Protein AF-A0A453NBB7-F1 (afdb_monomer)

Secondary structure (DSSP, 8-state):
--TT---S--TT--HHHHHHHHHHHHHHHHT---S-----HHHHHHHHSS-EETTEE--STHHHHHHHHTT-

Mean predicted aligned error: 13.24 Å

Radius of gyration: 27.79 Å; Cα contacts (8 Å, |Δi|>4): 10; chains: 1; bounding box: 37×37×80 Å

InterPro domains:
  IPR010402 CCT domain [PF06203] (18-60)
  IPR010402 CCT domain [PS51017] (18-60)
  IPR052453 CONSTANS-like zinc finger regulators [PTHR31874] (7-61)

Structure (mmCIF, N/CA/C/O backbone):
data_AF-A0A453NBB7-F1
#
_entry.id   AF-A0A453NBB7-F1
#
loop_
_atom_site.group_PDB
_atom_site.id
_atom_site.type_symbol
_atom_site.label_atom_id
_atom_site.label_alt_id
_atom_site.label_comp_id
_atom_site.label_asym_id
_atom_site.label_entity_id
_atom_site.label_seq_id
_atom_site.pdbx_PDB_ins_code
_atom_site.Cartn_x
_atom_site.Cartn_y
_atom_site.Cartn_z
_atom_site.occupancy
_atom_site.B_iso_or_equiv
_atom_site.auth_seq_id
_atom_site.auth_comp_id
_atom_site.auth_asym_id
_atom_site.auth_atom_id
_atom_site.pdbx_PDB_model_num
ATOM 1 N N . ALA A 1 1 ? -1.088 23.006 -50.801 1.00 48.84 1 ALA A N 1
ATOM 2 C CA . ALA A 1 1 ? -0.604 23.004 -49.406 1.00 48.84 1 ALA A CA 1
ATOM 3 C C . ALA A 1 1 ? -0.779 21.596 -48.852 1.00 48.84 1 ALA A C 1
ATOM 5 O O . ALA A 1 1 ? -1.880 21.066 -48.945 1.00 48.84 1 ALA A O 1
ATOM 6 N N 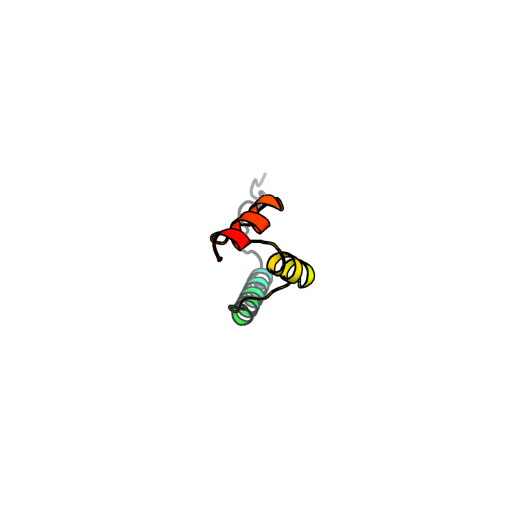. LYS A 1 2 ? 0.305 20.945 -48.414 1.00 46.25 2 LYS A N 1
ATOM 7 C CA . LYS A 1 2 ? 0.267 19.563 -47.922 1.00 46.25 2 LYS A CA 1
ATOM 8 C C . LYS A 1 2 ? -0.371 19.548 -46.529 1.00 46.25 2 LYS A C 1
ATOM 10 O O . LYS A 1 2 ? 0.279 19.891 -45.557 1.00 46.25 2 LYS A O 1
ATOM 15 N N . LEU A 1 3 ? -1.639 19.154 -46.443 1.00 50.19 3 LEU A N 1
ATOM 16 C CA . LEU A 1 3 ? -2.327 18.819 -45.188 1.00 50.19 3 LEU A CA 1
ATOM 17 C C . LEU A 1 3 ? -1.900 17.420 -44.700 1.00 50.19 3 LEU A C 1
ATOM 19 O O . LEU A 1 3 ? -2.740 16.557 -44.474 1.00 50.19 3 LEU A O 1
ATOM 23 N N . ALA A 1 4 ? -0.594 17.165 -44.621 1.00 52.38 4 ALA A N 1
ATOM 24 C CA . ALA A 1 4 ? -0.045 15.907 -44.102 1.00 52.38 4 ALA A CA 1
ATOM 25 C C . ALA A 1 4 ? 0.626 16.086 -42.728 1.00 52.38 4 ALA A C 1
ATOM 27 O O . ALA A 1 4 ? 0.997 15.100 -42.105 1.00 52.38 4 ALA A O 1
ATOM 28 N N . ASP A 1 5 ? 0.707 17.325 -42.234 1.00 49.09 5 ASP A N 1
ATOM 29 C CA . ASP A 1 5 ? 1.383 17.688 -40.982 1.00 49.09 5 ASP A CA 1
ATOM 30 C C . ASP A 1 5 ? 0.436 17.668 -39.765 1.00 49.09 5 ASP A C 1
ATOM 32 O O . ASP A 1 5 ? 0.662 18.351 -38.768 1.00 49.09 5 ASP A O 1
ATOM 36 N N . ILE A 1 6 ? -0.664 16.911 -39.839 1.00 54.88 6 ILE A N 1
ATOM 37 C CA . ILE A 1 6 ? -1.480 16.614 -38.659 1.00 54.88 6 ILE A CA 1
ATOM 38 C C . ILE A 1 6 ? -0.951 15.301 -38.084 1.00 54.88 6 ILE A C 1
ATOM 40 O O . ILE A 1 6 ? -1.217 14.230 -38.629 1.00 54.88 6 ILE A O 1
ATOM 44 N N . ASP A 1 7 ? -0.218 15.414 -36.975 1.00 52.34 7 ASP A N 1
ATOM 45 C CA . ASP A 1 7 ? 0.298 14.344 -36.111 1.00 52.34 7 ASP A CA 1
ATOM 46 C C . ASP A 1 7 ? -0.820 13.437 -35.546 1.00 52.34 7 ASP A C 1
ATOM 48 O O . ASP A 1 7 ? -1.067 13.394 -34.340 1.00 52.34 7 ASP A O 1
ATOM 52 N N . LEU A 1 8 ? -1.540 12.704 -36.399 1.00 55.59 8 LEU A N 1
ATOM 53 C CA . LEU A 1 8 ? -2.592 11.780 -35.960 1.00 55.59 8 LEU A CA 1
ATOM 54 C C . LEU A 1 8 ? -2.155 10.314 -35.965 1.00 55.59 8 LEU A C 1
ATOM 56 O O . LEU A 1 8 ? -2.787 9.490 -35.308 1.00 55.59 8 LEU A O 1
ATOM 60 N N . PHE A 1 9 ? -1.045 9.984 -36.625 1.00 50.22 9 PHE A N 1
ATOM 61 C CA . PHE A 1 9 ? -0.478 8.639 -36.613 1.00 50.22 9 PHE A CA 1
ATOM 62 C C . PHE A 1 9 ? 1.047 8.733 -36.654 1.00 50.22 9 PHE A C 1
ATOM 64 O O . PHE A 1 9 ? 1.590 9.190 -37.658 1.00 50.22 9 PHE A O 1
ATOM 71 N N . PRO A 1 10 ? 1.769 8.299 -35.603 1.00 52.72 10 PRO A N 1
ATOM 72 C CA . PRO A 1 10 ? 3.215 8.198 -35.659 1.00 52.72 10 PRO A CA 1
ATOM 73 C C . PRO A 1 10 ? 3.553 6.946 -36.474 1.00 52.72 10 PRO A C 1
ATOM 75 O O . PRO A 1 10 ? 3.948 5.916 -35.922 1.00 52.72 10 PRO A O 1
ATOM 78 N N . GLU A 1 11 ? 3.358 7.004 -37.790 1.00 55.56 11 GLU A N 1
ATOM 79 C CA . GLU A 1 11 ? 4.031 6.075 -38.683 1.00 55.56 11 GLU A CA 1
ATOM 80 C C . GLU A 1 11 ? 5.532 6.321 -38.512 1.00 55.56 11 GLU A C 1
ATOM 82 O O . GLU A 1 11 ? 6.053 7.392 -38.804 1.00 55.56 11 GLU A O 1
ATOM 87 N N . ASN A 1 12 ? 6.207 5.328 -37.937 1.00 53.59 12 ASN A N 1
ATOM 88 C CA . ASN A 1 12 ? 7.615 5.339 -37.534 1.00 53.59 12 ASN A CA 1
ATOM 89 C C . ASN A 1 12 ? 7.947 6.105 -36.240 1.00 53.59 12 ASN A C 1
ATOM 91 O O . ASN A 1 12 ? 8.968 6.781 -36.123 1.00 53.59 12 ASN A O 1
ATOM 95 N N . GLY A 1 13 ? 7.148 5.892 -35.191 1.00 48.94 13 GLY A N 1
ATOM 96 C CA . GLY A 1 13 ? 7.555 6.180 -33.813 1.00 48.94 13 GLY A CA 1
ATOM 97 C C . GLY A 1 13 ? 8.750 5.329 -33.348 1.00 48.94 13 GLY A C 1
ATOM 98 O O . GLY A 1 13 ? 8.563 4.286 -32.727 1.00 48.94 13 GLY A O 1
ATOM 99 N N . SER A 1 14 ? 9.973 5.797 -33.618 1.00 57.62 14 SER A N 1
ATOM 100 C CA . SER A 1 14 ? 11.198 5.592 -32.822 1.00 57.62 14 SER A CA 1
ATOM 101 C C . SER A 1 14 ? 11.346 4.212 -32.143 1.00 57.62 14 SER A C 1
ATOM 103 O O . SER A 1 14 ? 10.941 4.037 -30.985 1.00 57.62 14 SER A O 1
ATOM 105 N N . GLY A 1 15 ? 11.985 3.245 -32.814 1.00 57.09 15 GLY A N 1
ATOM 106 C CA . GLY A 1 15 ? 12.289 1.920 -32.242 1.00 57.09 15 GLY A CA 1
ATOM 107 C C . GLY A 1 15 ? 12.866 1.997 -30.821 1.00 57.09 15 GLY A C 1
ATOM 108 O O . GLY A 1 15 ? 12.364 1.331 -29.917 1.00 57.09 15 GLY A O 1
ATOM 109 N N . GLY A 1 16 ? 13.762 2.958 -30.564 1.00 67.00 16 GLY A N 1
ATOM 110 C CA . GLY A 1 16 ? 14.367 3.172 -29.245 1.00 67.00 16 GLY A CA 1
ATOM 111 C C . GLY A 1 16 ?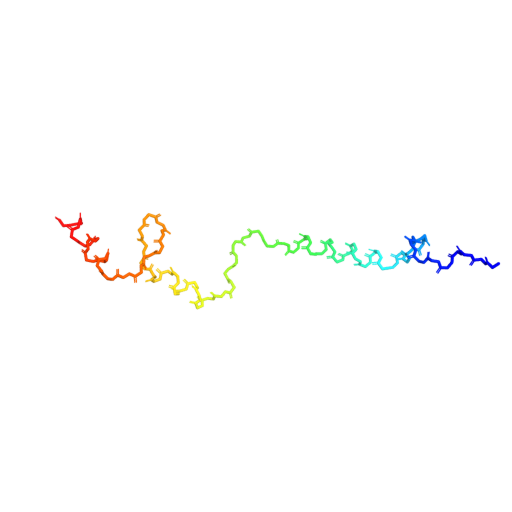 13.394 3.536 -28.109 1.00 67.00 16 GLY A C 1
ATOM 112 O O . GLY A 1 16 ? 13.559 3.051 -26.989 1.00 67.00 16 GLY A O 1
ATOM 113 N N . ILE A 1 17 ? 12.335 4.329 -28.352 1.00 78.44 17 ILE A N 1
ATOM 114 C CA . ILE A 1 17 ? 11.367 4.686 -27.288 1.00 78.44 17 ILE A CA 1
ATOM 115 C C . ILE A 1 17 ? 10.485 3.482 -26.945 1.00 78.44 17 ILE A C 1
ATOM 117 O O . ILE A 1 17 ? 10.187 3.232 -25.771 1.00 78.44 17 ILE A O 1
ATOM 121 N N . ARG A 1 18 ? 10.061 2.715 -27.957 1.00 84.38 18 ARG A N 1
ATOM 122 C CA . ARG A 1 18 ? 9.264 1.500 -27.748 1.00 84.38 18 ARG A CA 1
ATOM 123 C C . ARG A 1 18 ? 10.089 0.424 -27.051 1.00 84.38 18 ARG A C 1
ATOM 125 O O . ARG A 1 18 ? 9.612 -0.153 -26.074 1.00 84.38 18 ARG A O 1
ATOM 132 N N . GLU A 1 19 ? 11.312 0.187 -27.508 1.00 86.56 19 GLU A N 1
ATOM 133 C CA . GLU A 1 19 ? 12.240 -0.781 -26.923 1.00 86.56 19 GLU A CA 1
ATOM 134 C C . GLU A 1 19 ? 12.530 -0.461 -25.453 1.00 86.56 19 GLU A C 1
ATOM 136 O O . GLU A 1 19 ? 12.357 -1.333 -24.597 1.00 86.56 19 GLU A O 1
ATOM 141 N N . ALA A 1 20 ? 12.822 0.802 -25.121 1.00 89.50 20 ALA A N 1
ATOM 142 C CA . ALA A 1 20 ? 13.023 1.235 -23.738 1.00 89.50 20 ALA A CA 1
ATOM 143 C C . ALA A 1 20 ? 11.782 0.991 -22.857 1.00 89.50 20 ALA A C 1
ATOM 145 O O . ALA A 1 20 ? 11.884 0.489 -21.731 1.00 89.50 20 ALA A O 1
ATOM 146 N N . ARG A 1 21 ? 10.576 1.285 -23.368 1.00 89.06 21 ARG A N 1
ATOM 147 C CA . ARG A 1 21 ? 9.314 1.017 -22.651 1.00 89.06 21 ARG A CA 1
ATOM 148 C C . ARG A 1 21 ? 9.084 -0.481 -22.435 1.00 89.06 21 ARG A C 1
ATOM 150 O O . ARG A 1 21 ? 8.666 -0.877 -21.343 1.00 89.06 21 ARG A O 1
ATOM 157 N N . VAL A 1 22 ? 9.366 -1.311 -23.440 1.00 92.25 22 VAL A N 1
ATOM 158 C CA . VAL A 1 22 ? 9.225 -2.774 -23.362 1.00 92.25 22 VAL A CA 1
ATOM 159 C C . VAL A 1 22 ? 10.220 -3.372 -22.366 1.00 92.25 22 VAL A C 1
ATOM 161 O O . VAL A 1 22 ? 9.830 -4.218 -21.559 1.00 92.25 22 VAL A O 1
ATOM 164 N N . MET A 1 23 ? 11.470 -2.908 -22.356 1.00 93.81 23 MET A N 1
ATOM 165 C CA . MET A 1 23 ? 12.478 -3.350 -21.387 1.00 93.81 23 MET A CA 1
ATOM 166 C C . MET A 1 23 ? 12.070 -3.004 -19.952 1.00 93.81 23 MET A C 1
ATOM 168 O O . MET A 1 23 ? 11.989 -3.900 -19.105 1.00 93.81 23 MET A O 1
ATOM 172 N N . ARG A 1 24 ? 11.642 -1.758 -19.703 1.00 95.69 24 ARG A N 1
ATOM 173 C CA . ARG A 1 24 ? 11.097 -1.342 -18.399 1.00 95.69 24 ARG A CA 1
ATOM 174 C C . ARG A 1 24 ? 9.891 -2.188 -17.977 1.00 95.69 24 ARG A C 1
ATOM 176 O O . ARG A 1 24 ? 9.746 -2.522 -16.801 1.00 95.69 24 ARG A O 1
ATOM 183 N N . TYR A 1 25 ? 9.004 -2.547 -18.911 1.00 96.50 25 TYR A N 1
ATOM 184 C CA . TYR A 1 25 ? 7.875 -3.442 -18.633 1.00 96.50 25 TYR A CA 1
ATOM 185 C C . TYR A 1 25 ? 8.338 -4.839 -18.193 1.00 96.50 25 TYR A C 1
ATOM 187 O O . TYR A 1 25 ? 7.836 -5.345 -17.186 1.00 96.50 25 TYR A O 1
ATOM 195 N N . LYS A 1 26 ? 9.295 -5.452 -18.908 1.00 97.19 26 LYS A N 1
ATOM 196 C CA . LYS A 1 26 ? 9.831 -6.787 -18.584 1.00 97.19 26 LYS A CA 1
ATOM 197 C C . LYS A 1 26 ? 10.490 -6.806 -17.204 1.00 97.19 26 LYS A C 1
ATOM 199 O O . LYS A 1 26 ? 10.220 -7.707 -16.412 1.00 97.19 26 LYS A O 1
ATOM 204 N N . GLU A 1 27 ? 11.290 -5.795 -16.879 1.00 96.50 27 GLU A N 1
ATOM 205 C CA . GLU A 1 27 ? 11.906 -5.639 -15.555 1.00 96.50 27 GLU A CA 1
ATOM 206 C C . GLU A 1 27 ? 10.863 -5.461 -14.451 1.00 96.50 27 GLU A C 1
ATOM 208 O O . GLU A 1 27 ? 10.862 -6.210 -13.473 1.00 96.50 27 GLU A O 1
ATOM 213 N N . LYS A 1 28 ? 9.898 -4.548 -14.639 1.00 97.88 28 LYS A N 1
ATOM 214 C CA . LYS A 1 28 ? 8.790 -4.372 -13.690 1.00 97.88 28 LYS A CA 1
ATOM 215 C C . LYS A 1 28 ? 7.981 -5.651 -13.504 1.00 97.88 28 LYS A C 1
ATOM 217 O O . LYS A 1 28 ? 7.494 -5.873 -12.403 1.00 97.88 28 LYS A O 1
ATOM 222 N N . ARG A 1 29 ? 7.793 -6.461 -14.555 1.00 96.81 29 ARG A N 1
ATOM 223 C CA . ARG A 1 29 ? 7.074 -7.743 -14.488 1.00 96.81 29 ARG A CA 1
ATOM 224 C C . ARG A 1 29 ? 7.834 -8.774 -13.657 1.00 96.81 29 ARG A C 1
ATOM 226 O O . ARG A 1 29 ? 7.196 -9.430 -12.840 1.00 96.81 29 ARG A O 1
ATOM 233 N N . ARG A 1 30 ? 9.155 -8.890 -13.840 1.00 95.94 30 ARG A N 1
ATOM 234 C CA . ARG A 1 30 ? 10.008 -9.780 -13.031 1.00 95.94 30 ARG A CA 1
ATOM 235 C C . ARG A 1 30 ? 10.006 -9.384 -11.553 1.00 95.94 30 ARG A C 1
ATOM 237 O O . ARG A 1 30 ? 9.917 -10.253 -10.700 1.00 95.94 30 ARG A O 1
ATOM 244 N N . ASN A 1 31 ? 9.992 -8.083 -11.261 1.00 95.38 31 ASN A N 1
ATOM 245 C CA . ASN A 1 31 ? 10.058 -7.553 -9.894 1.00 95.38 31 ASN A CA 1
ATOM 246 C C . ASN A 1 31 ? 8.680 -7.337 -9.235 1.00 95.38 31 ASN A C 1
ATOM 248 O O . ASN A 1 31 ? 8.565 -6.573 -8.273 1.00 95.38 31 ASN A O 1
ATOM 252 N N . ARG A 1 32 ? 7.603 -7.949 -9.748 1.00 96.00 32 ARG A N 1
ATOM 253 C CA . ARG A 1 32 ? 6.282 -7.844 -9.109 1.00 96.00 32 ARG A CA 1
ATOM 254 C C . ARG A 1 32 ? 6.291 -8.599 -7.787 1.00 96.00 32 ARG A C 1
ATOM 256 O O . ARG A 1 32 ? 6.581 -9.789 -7.747 1.00 96.00 32 ARG A O 1
ATOM 263 N N . LEU A 1 33 ? 5.906 -7.912 -6.718 1.00 95.88 33 LEU A N 1
ATOM 264 C CA . LEU A 1 33 ? 5.703 -8.533 -5.418 1.00 95.88 33 LEU A CA 1
ATOM 265 C C . LEU A 1 33 ? 4.254 -9.020 -5.312 1.00 95.88 33 LEU A C 1
ATOM 267 O O . LEU A 1 33 ? 3.330 -8.208 -5.331 1.00 95.88 33 LEU A O 1
ATOM 271 N N . PHE A 1 34 ? 4.065 -10.335 -5.212 1.00 94.44 34 PHE A N 1
ATOM 272 C CA . PHE A 1 34 ? 2.743 -10.952 -5.034 1.00 94.44 34 PHE A CA 1
ATOM 273 C C . PHE A 1 34 ? 2.357 -11.127 -3.564 1.00 94.44 34 PHE A C 1
ATOM 275 O O . PHE A 1 34 ? 1.178 -11.271 -3.242 1.00 94.44 34 PHE A O 1
ATOM 282 N N . SER A 1 35 ? 3.335 -11.096 -2.659 1.00 95.69 35 SER A N 1
ATOM 283 C CA . SER A 1 35 ? 3.068 -11.117 -1.227 1.00 95.69 35 SER A CA 1
ATOM 284 C C . SER A 1 35 ? 2.493 -9.779 -0.756 1.00 95.69 35 SER A C 1
ATOM 286 O O . SER A 1 35 ? 2.761 -8.708 -1.311 1.00 95.69 35 SER A O 1
ATOM 288 N N . LYS A 1 36 ? 1.671 -9.835 0.296 1.00 95.00 36 LYS A N 1
ATOM 289 C CA . LYS A 1 36 ? 1.093 -8.637 0.912 1.00 95.00 36 LYS A CA 1
ATOM 290 C C . LYS A 1 36 ? 2.213 -7.786 1.517 1.00 95.00 36 LYS A C 1
ATOM 292 O O . LYS A 1 36 ? 2.897 -8.228 2.434 1.00 95.00 36 LYS A O 1
ATOM 297 N N . LYS A 1 37 ? 2.361 -6.544 1.044 1.00 95.31 37 LYS A N 1
ATOM 298 C CA . LYS A 1 37 ? 3.295 -5.554 1.603 1.00 95.31 37 LYS A CA 1
ATOM 299 C C . LYS A 1 37 ? 2.543 -4.465 2.356 1.00 95.31 37 LYS A C 1
ATOM 301 O O . LYS A 1 37 ? 1.794 -3.690 1.762 1.00 95.31 37 LYS A O 1
ATOM 306 N N . ILE A 1 38 ? 2.789 -4.368 3.658 1.00 95.19 38 ILE A N 1
ATOM 307 C CA . ILE A 1 38 ? 2.290 -3.271 4.489 1.00 95.19 38 ILE A CA 1
ATOM 308 C C . ILE A 1 38 ? 3.240 -2.082 4.323 1.00 95.19 38 ILE A C 1
ATOM 310 O O . ILE A 1 38 ? 4.411 -2.167 4.670 1.00 95.19 38 ILE A O 1
ATOM 314 N N . ARG A 1 39 ? 2.758 -0.980 3.732 1.00 96.88 39 ARG A N 1
ATOM 315 C CA . ARG A 1 39 ? 3.580 0.227 3.499 1.00 96.88 39 ARG A CA 1
ATOM 316 C C . ARG A 1 39 ? 3.558 1.210 4.666 1.00 96.88 39 ARG A C 1
ATOM 318 O O . ARG A 1 39 ? 4.553 1.869 4.924 1.00 96.88 39 ARG A O 1
ATOM 325 N N . TYR A 1 40 ? 2.422 1.317 5.350 1.00 97.94 40 TYR A N 1
ATOM 326 C CA . TYR A 1 40 ? 2.205 2.303 6.407 1.00 97.94 40 TYR A CA 1
ATOM 327 C C . TYR A 1 40 ? 2.015 1.592 7.740 1.00 97.94 40 TYR A C 1
ATOM 329 O O . TYR A 1 40 ? 0.894 1.219 8.093 1.00 97.94 40 TYR A O 1
ATOM 337 N N . GLN A 1 41 ? 3.113 1.415 8.473 1.00 97.62 41 GLN A N 1
ATOM 338 C CA . GLN A 1 41 ? 3.110 0.634 9.708 1.00 97.62 41 GLN A CA 1
ATOM 339 C C . GLN A 1 41 ? 2.203 1.250 10.778 1.00 97.62 41 GLN A C 1
ATOM 341 O O . GLN A 1 41 ? 1.377 0.550 11.355 1.00 97.62 41 GLN A O 1
ATOM 346 N N . VAL A 1 42 ? 2.261 2.574 10.954 1.00 98.06 42 VAL A N 1
ATOM 347 C CA . VAL A 1 42 ? 1.419 3.295 11.925 1.00 98.06 42 VAL A CA 1
ATOM 348 C C . VAL A 1 42 ? -0.074 3.062 11.659 1.00 98.06 42 VAL A C 1
ATOM 350 O O . VAL A 1 42 ? -0.838 2.773 12.573 1.00 98.06 42 VAL A O 1
ATOM 353 N N . ARG A 1 43 ? -0.509 3.096 10.390 1.00 97.94 43 ARG A N 1
ATOM 354 C CA . ARG A 1 43 ? -1.919 2.843 10.035 1.00 97.94 43 ARG A CA 1
ATOM 355 C C . ARG A 1 43 ? -2.340 1.397 10.294 1.00 97.94 43 ARG A C 1
ATOM 357 O O . ARG A 1 43 ? -3.503 1.169 10.610 1.00 97.94 43 ARG A O 1
ATOM 364 N N . LYS A 1 44 ? -1.422 0.436 10.140 1.00 97.62 44 LYS A N 1
ATOM 365 C CA . LYS A 1 44 ? -1.679 -0.981 10.418 1.00 97.62 44 LYS A CA 1
ATOM 366 C C . LYS A 1 44 ? -1.899 -1.204 11.913 1.00 97.62 44 LYS A C 1
ATOM 368 O O . LYS A 1 44 ? -2.946 -1.728 12.267 1.00 97.62 44 LYS A O 1
ATOM 373 N N . VAL A 1 45 ? -1.001 -0.693 12.756 1.00 97.44 45 VAL A N 1
ATOM 374 C CA . VAL A 1 45 ? -1.137 -0.753 14.223 1.00 97.44 45 VAL A CA 1
ATOM 375 C C . VAL A 1 45 ? -2.460 -0.126 14.668 1.00 97.44 45 VAL A C 1
ATOM 377 O O . VAL A 1 45 ? -3.255 -0.770 15.345 1.00 97.44 45 VAL A O 1
ATOM 380 N N . ASN A 1 46 ? -2.774 1.076 14.176 1.00 95.56 46 ASN A N 1
ATOM 381 C CA . ASN A 1 46 ? -4.028 1.747 14.525 1.00 95.56 46 ASN A CA 1
ATOM 382 C C . ASN A 1 46 ? -5.276 0.959 14.085 1.00 95.56 46 ASN A C 1
ATOM 384 O O . ASN A 1 46 ? -6.308 1.038 14.740 1.00 95.56 46 ASN A O 1
ATOM 388 N N . ALA A 1 47 ? -5.216 0.224 12.970 1.00 96.00 47 ALA A N 1
ATOM 389 C CA . ALA A 1 47 ? -6.325 -0.598 12.482 1.00 96.00 47 ALA A CA 1
ATOM 390 C C . ALA A 1 47 ? -6.471 -1.9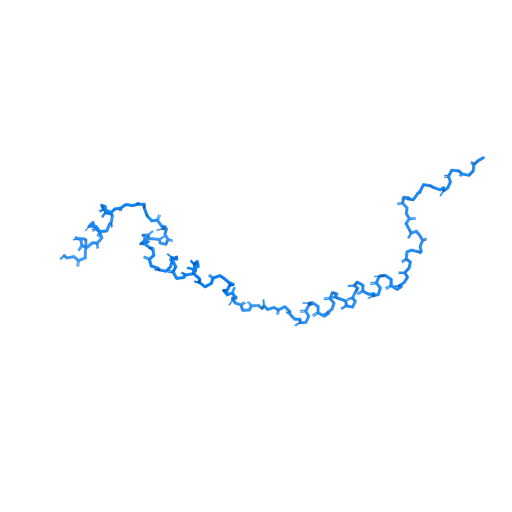36 13.226 1.00 96.00 47 ALA A C 1
ATOM 392 O O . ALA A 1 47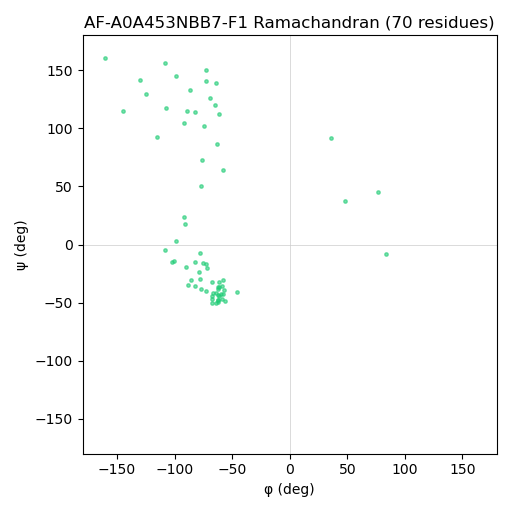 ? -7.564 -2.511 13.199 1.00 96.00 47 ALA A O 1
ATOM 393 N N . ASP A 1 48 ? -5.390 -2.420 13.839 1.00 93.62 48 ASP A N 1
ATOM 394 C CA . ASP A 1 48 ? -5.352 -3.661 14.614 1.00 93.62 48 ASP A CA 1
ATOM 395 C C . ASP A 1 48 ? -5.869 -3.436 16.040 1.00 93.62 48 ASP A C 1
ATOM 397 O O . ASP A 1 48 ? -6.610 -4.266 16.552 1.00 93.62 48 ASP A O 1
ATOM 401 N N . CYS A 1 49 ? -5.593 -2.273 16.638 1.00 90.69 49 CYS A N 1
ATOM 402 C CA . CYS A 1 49 ? -6.115 -1.898 17.959 1.00 90.69 49 CYS A CA 1
ATOM 403 C C . CYS A 1 49 ? -7.580 -1.415 17.951 1.00 90.69 49 CYS A C 1
ATOM 405 O O . CYS A 1 49 ? -8.151 -1.148 19.006 1.00 90.69 49 CYS A O 1
ATOM 407 N N . ARG A 1 50 ? -8.198 -1.229 16.778 1.00 91.25 50 ARG A N 1
ATOM 408 C CA . ARG A 1 50 ? -9.536 -0.631 16.658 1.00 91.25 50 ARG A CA 1
ATOM 409 C C . ARG A 1 50 ? -10.631 -1.704 16.801 1.00 91.25 50 ARG A C 1
ATOM 411 O O . ARG A 1 50 ? -10.544 -2.716 16.105 1.00 91.25 50 ARG A O 1
ATOM 418 N N . PRO A 1 51 ? -11.691 -1.485 17.606 1.00 91.00 51 PRO A N 1
ATOM 419 C CA . PRO A 1 51 ? -12.708 -2.505 17.871 1.00 91.00 51 PRO A CA 1
ATOM 420 C C . PRO A 1 51 ? -13.481 -2.904 16.606 1.00 91.00 51 PRO A C 1
ATOM 422 O O . PRO A 1 51 ? -13.841 -2.052 15.778 1.00 91.00 51 PRO A O 1
ATOM 425 N N . ARG A 1 52 ? -13.741 -4.212 16.464 1.00 92.88 52 ARG A N 1
ATOM 426 C CA . ARG A 1 52 ? -14.467 -4.804 15.332 1.00 92.88 52 ARG A CA 1
ATOM 427 C C . ARG A 1 52 ? -15.589 -5.724 15.798 1.00 92.88 52 ARG A C 1
ATOM 429 O O . ARG A 1 52 ? -15.378 -6.530 16.689 1.00 92.88 52 ARG A O 1
ATOM 436 N N . MET A 1 53 ? -16.715 -5.696 15.092 1.00 89.50 53 MET A N 1
ATOM 437 C CA . MET A 1 53 ? -17.760 -6.723 15.174 1.00 89.50 53 MET A CA 1
ATOM 438 C C . MET A 1 53 ? -18.037 -7.267 13.781 1.00 89.50 53 MET A C 1
ATOM 440 O O . MET A 1 53 ? -18.208 -6.490 12.837 1.00 89.50 53 MET A O 1
ATOM 444 N N . LYS A 1 54 ? -18.035 -8.596 13.622 1.00 91.50 54 LYS A N 1
ATOM 445 C CA . LYS A 1 54 ? -18.219 -9.266 12.316 1.00 91.50 54 LYS A CA 1
ATOM 446 C C . LYS A 1 54 ? -17.321 -8.666 11.207 1.00 91.50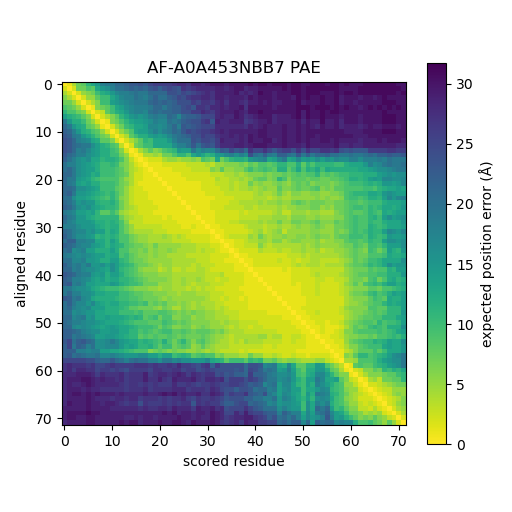 54 LYS A C 1
ATOM 448 O O . LYS A 1 54 ? -17.743 -8.474 10.070 1.00 91.50 54 LYS A O 1
ATOM 453 N N . 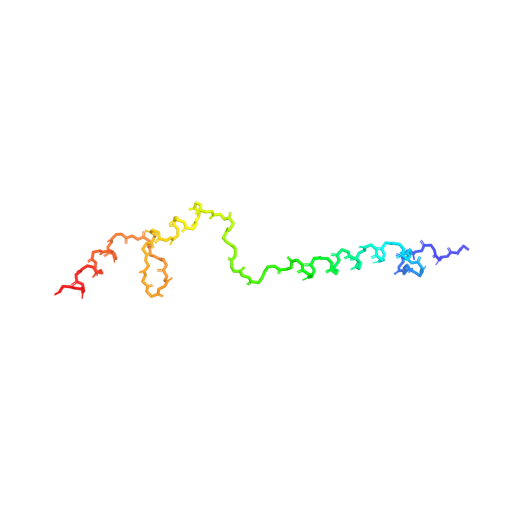GLY A 1 55 ? -16.083 -8.291 11.560 1.00 91.75 55 GLY A N 1
ATOM 454 C CA . GLY A 1 55 ? -15.075 -7.711 10.6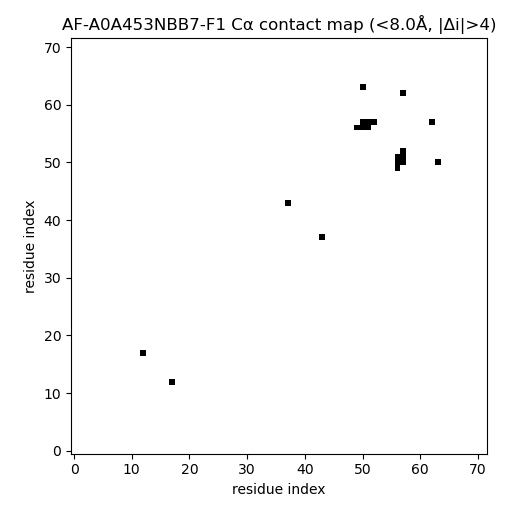57 1.00 91.75 55 GLY A CA 1
ATOM 455 C C . GLY A 1 55 ? -15.167 -6.195 10.399 1.00 91.75 55 GLY A C 1
ATOM 456 O O . GLY A 1 55 ? -14.235 -5.623 9.823 1.00 91.75 55 GLY A O 1
ATOM 457 N N . ARG A 1 56 ? -16.229 -5.516 10.852 1.00 94.31 56 ARG A N 1
ATOM 458 C CA . ARG A 1 56 ? -16.478 -4.078 10.621 1.00 94.31 56 ARG A CA 1
ATOM 459 C C . ARG A 1 56 ? -16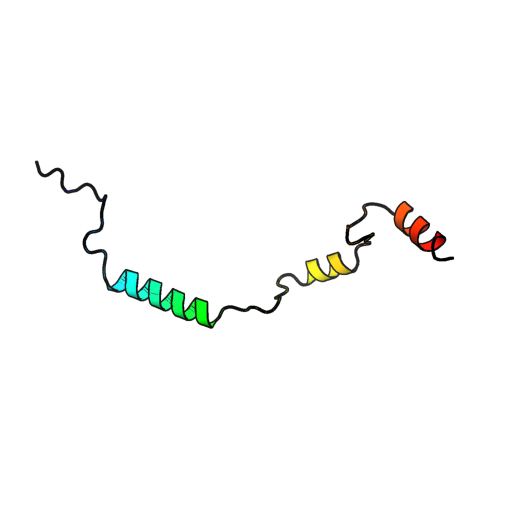.065 -3.237 11.826 1.00 94.31 56 ARG A C 1
ATOM 461 O O . ARG A 1 56 ? -16.236 -3.671 12.957 1.00 94.31 56 ARG A O 1
ATOM 468 N N . PHE A 1 57 ? -15.550 -2.031 11.587 1.00 93.88 57 PHE A N 1
ATOM 469 C CA . PHE A 1 57 ? -15.222 -1.091 12.664 1.00 93.88 57 PHE A CA 1
ATOM 470 C C . PHE A 1 57 ? -16.477 -0.482 13.291 1.00 93.88 57 PHE A C 1
ATOM 472 O O . PHE A 1 57 ? -17.392 -0.088 12.569 1.00 93.88 57 PHE A O 1
ATOM 479 N N . VAL A 1 58 ? -16.463 -0.326 14.614 1.00 89.56 58 VAL A N 1
ATOM 480 C CA . VAL A 1 58 ? -17.525 0.337 15.390 1.00 89.56 58 VAL A CA 1
ATOM 481 C C . VAL A 1 58 ? -17.071 1.702 15.925 1.00 89.56 58 VAL A C 1
ATOM 483 O O . VAL A 1 58 ? -15.873 1.982 16.001 1.00 89.56 58 VAL A O 1
ATOM 486 N N . ARG A 1 59 ? -18.028 2.599 16.213 1.00 78.75 59 ARG A N 1
ATOM 487 C CA . ARG A 1 59 ? -17.782 4.032 16.488 1.00 78.75 59 ARG A CA 1
ATOM 488 C C . ARG A 1 59 ? -17.785 4.418 17.978 1.00 78.75 59 ARG A C 1
ATOM 490 O O . ARG A 1 59 ? -17.341 5.522 18.275 1.00 78.75 59 ARG A O 1
ATOM 497 N N . SER A 1 60 ? -18.270 3.593 18.913 1.00 71.25 60 SER A N 1
ATOM 498 C CA . SER A 1 60 ? -18.469 4.064 20.299 1.00 71.25 60 SER A CA 1
ATOM 499 C C . SER A 1 60 ? -18.570 2.972 21.378 1.00 71.25 60 SER A C 1
ATOM 501 O O . SER A 1 60 ? -18.848 1.822 21.038 1.00 71.25 60 SER A O 1
ATOM 503 N N . PRO A 1 61 ? -18.344 3.337 22.662 1.00 58.25 61 PRO A N 1
ATOM 504 C CA . PRO A 1 61 ? -18.015 2.438 23.774 1.00 58.25 61 PRO A CA 1
ATOM 505 C C . PRO A 1 61 ? -19.179 1.578 24.276 1.00 58.25 61 PRO A C 1
ATOM 507 O O . PRO A 1 61 ? -18.930 0.556 24.905 1.00 58.25 61 PRO A O 1
ATOM 510 N N . SER A 1 62 ? -20.430 1.914 23.948 1.00 60.09 62 SER A N 1
ATOM 511 C CA . SER A 1 62 ? -21.586 1.066 24.274 1.00 60.09 62 SER A CA 1
ATOM 512 C C . SER A 1 62 ? -21.467 -0.345 23.683 1.00 60.09 62 SER A C 1
ATOM 514 O O . SER A 1 62 ? -21.903 -1.311 24.294 1.00 60.09 62 SER A O 1
ATOM 516 N N . LEU A 1 63 ? -20.801 -0.476 22.533 1.00 57.47 63 LEU A N 1
ATOM 517 C CA . LEU A 1 63 ? -20.560 -1.756 21.864 1.00 57.47 63 LEU A CA 1
ATOM 518 C C . LEU A 1 63 ? -19.360 -2.545 22.409 1.00 57.47 63 LEU A C 1
ATOM 520 O O . LEU A 1 63 ? -19.242 -3.727 22.115 1.00 57.47 63 LEU A O 1
ATOM 524 N N . LEU A 1 64 ? -18.476 -1.911 23.188 1.00 58.62 64 LEU A N 1
ATOM 525 C CA . LEU A 1 64 ? -17.463 -2.625 23.977 1.00 58.62 64 LEU A CA 1
ATOM 526 C C . LEU A 1 64 ? -18.093 -3.237 25.233 1.00 58.62 64 LEU A C 1
ATOM 528 O O . LEU A 1 64 ? -17.742 -4.352 25.590 1.00 58.62 64 LEU A O 1
ATOM 532 N N . GLN A 1 65 ? -19.034 -2.522 25.858 1.00 60.28 65 GLN A N 1
AT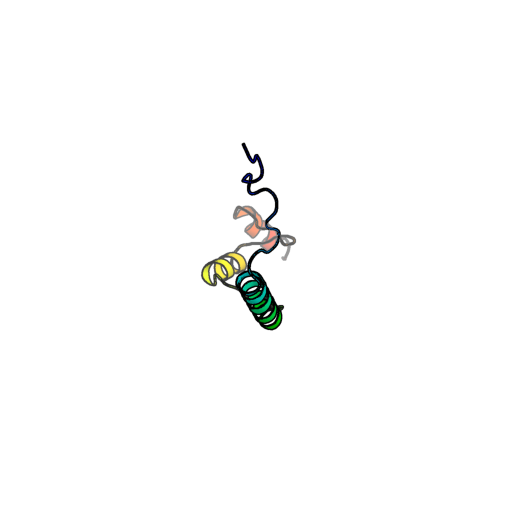OM 533 C CA . GLN A 1 65 ? -19.762 -2.985 27.042 1.00 60.28 65 GLN A CA 1
ATOM 534 C C . GLN A 1 65 ? -20.619 -4.222 26.723 1.00 60.28 65 GLN A C 1
ATOM 536 O O . GLN A 1 65 ? -20.473 -5.255 27.364 1.00 60.28 65 GLN A O 1
ATOM 541 N N . GLN A 1 66 ? -21.422 -4.151 25.656 1.00 61.91 66 GLN A N 1
ATOM 542 C CA . GLN A 1 66 ? -22.284 -5.259 25.221 1.00 61.91 66 GLN A CA 1
ATOM 543 C C . GLN A 1 66 ? -21.491 -6.514 24.826 1.00 61.91 66 GLN A C 1
ATOM 545 O O . GLN A 1 66 ? -21.904 -7.623 25.132 1.00 61.91 66 GLN A O 1
ATOM 550 N N . ALA A 1 67 ? -20.323 -6.355 24.196 1.00 62.00 67 ALA A N 1
ATOM 551 C CA . ALA A 1 67 ? -19.474 -7.486 23.817 1.00 62.00 67 ALA A CA 1
ATOM 552 C C . ALA A 1 67 ? -18.776 -8.169 25.011 1.00 62.00 67 ALA A C 1
ATOM 554 O O . ALA A 1 67 ? -18.329 -9.299 24.874 1.00 62.00 67 ALA A O 1
ATOM 555 N N . LEU A 1 68 ? -18.644 -7.490 26.157 1.00 65.06 68 LEU A N 1
ATOM 556 C CA . LEU A 1 68 ? -18.129 -8.087 27.395 1.00 65.06 68 LEU A CA 1
ATOM 557 C C . LEU A 1 68 ? -19.238 -8.780 28.200 1.00 65.06 68 LEU A C 1
ATOM 559 O O . LEU A 1 68 ? -18.955 -9.756 28.881 1.00 65.06 68 LEU A O 1
ATOM 563 N N . GLU A 1 69 ? -20.475 -8.283 28.111 1.00 64.12 69 GLU A N 1
ATOM 564 C CA . GLU A 1 69 ? -21.659 -8.847 28.778 1.00 64.12 69 GLU A CA 1
ATOM 565 C C . GLU A 1 69 ? -22.216 -10.092 28.061 1.00 64.12 69 GLU A C 1
ATOM 567 O O . GLU A 1 69 ? -22.772 -10.965 28.714 1.00 64.12 69 GLU A O 1
ATOM 572 N N . GLU A 1 70 ? -22.061 -10.213 26.737 1.00 63.16 70 GLU A N 1
ATOM 573 C CA . GLU A 1 70 ? -22.478 -11.417 25.988 1.00 63.16 70 GLU A CA 1
ATOM 574 C C . GLU A 1 70 ? -21.525 -12.618 26.165 1.00 63.16 70 GLU A C 1
ATOM 576 O O . GLU A 1 70 ? -21.895 -13.746 25.847 1.00 63.16 70 GLU A O 1
ATOM 581 N N . GLU A 1 71 ? -20.309 -12.390 26.669 1.00 60.50 71 GLU A N 1
ATOM 582 C CA . GLU A 1 71 ? -19.283 -13.423 26.905 1.00 60.50 71 GLU A CA 1
ATOM 583 C C . GLU A 1 71 ? -19.230 -13.896 28.377 1.00 60.50 71 GLU A C 1
ATOM 585 O O . GLU A 1 71 ? -18.382 -14.720 28.733 1.00 60.50 71 GLU A O 1
ATOM 590 N N . SER A 1 72 ? -20.124 -13.382 29.233 1.00 51.56 72 SER A N 1
ATOM 591 C CA . SER A 1 72 ? -20.340 -13.796 30.633 1.00 51.56 72 SER A CA 1
ATOM 592 C C . SER A 1 72 ? -21.656 -14.540 30.802 1.00 51.56 72 SER A C 1
ATOM 594 O O . SER A 1 72 ? -21.665 -15.553 31.537 1.00 51.56 72 SER A O 1
#

pLDDT: mean 78.66, std 18.71, range [46.25, 98.06]

Organism: Aegilops tauschii subsp. strangulata (NCBI:txid200361)

Sequence (72 aa):
AKLADIDLFPENGSGGIREARVMRYKEKRRNRLFSKKIRYQVRKVNADCRPRMKGRFVRSPSLLQQALEEES

Nearest PDB structures (foldseek):
  7cvo-assembly1_A  TM=8.006E-01  e=3.257E-03  Arabidopsis thaliana

Solvent-accessible surface area (backbone atoms only — not comparable to full-atom values): 4899 Å² total; per-residue (Å²): 132,83,89,72,83,68,93,79,67,74,83,82,66,49,68,68,63,53,50,53,52,51,52,53,49,53,53,55,60,72,68,58,77,85,68,92,76,86,85,54,64,70,63,49,55,58,60,69,75,47,62,66,58,98,87,39,79,69,90,61,68,71,63,58,53,52,62,56,60,76,77,108

Foldseek 3Di:
DDPPPPPPDPPDDDPVVVVVVVVVVVVCVVPDDPDDDDPDVVVVVVVVPADDDPRDGDDDCVVVVVVVVVVD